Protein AF-A0A445AZM8-F1 (afdb_monomer_lite)

Foldseek 3Di:
DPQWDQPDVVCVVVVNCVSPIDGPDDDDLPDDDDDDPPDDDDPDPFPDKDFADDPVRQVVVLSVDSPRDDKAFPDPPDPGTIITD

Structure (mmCIF, N/CA/C/O backbone):
data_AF-A0A445AZM8-F1
#
_entry.id   AF-A0A445AZM8-F1
#
loop_
_atom_site.group_PDB
_atom_site.id
_atom_site.type_symbol
_atom_site.label_atom_id
_atom_site.label_alt_id
_atom_site.label_comp_id
_atom_site.label_asym_id
_atom_site.label_entity_id
_atom_site.label_seq_id
_atom_site.pdbx_PDB_ins_code
_atom_site.Cartn_x
_atom_site.Cartn_y
_atom_site.Cartn_z
_atom_site.occupancy
_atom_site.B_iso_or_equiv
_atom_site.auth_seq_id
_atom_site.auth_comp_id
_atom_site.auth_asym_id
_atom_site.auth_atom_id
_atom_site.pdbx_PDB_model_num
ATOM 1 N N . MET A 1 1 ? -7.405 -8.826 5.872 1.00 80.44 1 MET A N 1
ATOM 2 C CA . MET A 1 1 ? -6.157 -8.373 5.213 1.00 80.44 1 MET A CA 1
ATOM 3 C C . MET A 1 1 ? -4.990 -8.541 6.180 1.00 80.44 1 MET A C 1
ATOM 5 O O . MET A 1 1 ? -5.138 -8.182 7.343 1.00 80.44 1 MET A O 1
ATOM 9 N N . GLN A 1 2 ? -3.861 -9.114 5.749 1.00 87.19 2 GLN A N 1
ATOM 10 C CA . GLN A 1 2 ? -2.698 -9.291 6.629 1.00 87.19 2 GLN A CA 1
ATOM 11 C C . GLN A 1 2 ? -2.163 -7.925 7.093 1.00 87.19 2 GLN A C 1
ATOM 13 O O . GLN A 1 2 ? -2.030 -7.004 6.293 1.00 87.19 2 GLN A O 1
ATOM 18 N N . GLY A 1 3 ? -1.872 -7.793 8.391 1.00 90.00 3 GLY A N 1
ATOM 19 C CA . GLY A 1 3 ? -1.394 -6.539 8.990 1.00 90.00 3 GLY A CA 1
ATOM 20 C C . GLY A 1 3 ? -2.491 -5.550 9.404 1.00 90.00 3 GLY A C 1
ATOM 21 O O . GLY A 1 3 ? -2.167 -4.456 9.867 1.00 90.00 3 GLY A O 1
ATOM 22 N N . PHE A 1 4 ? -3.764 -5.931 9.280 1.00 93.56 4 PHE A N 1
ATOM 23 C CA . PHE A 1 4 ? -4.919 -5.130 9.682 1.00 93.56 4 PHE A CA 1
ATOM 24 C C . PHE A 1 4 ? -5.823 -5.905 10.647 1.00 93.56 4 PHE A C 1
ATOM 26 O O . PHE A 1 4 ? -5.841 -7.139 10.632 1.00 93.56 4 PHE A O 1
ATOM 33 N N . ARG A 1 5 ? -6.595 -5.171 11.449 1.00 94.81 5 ARG A N 1
ATOM 34 C CA . ARG A 1 5 ? -7.641 -5.690 12.341 1.00 94.81 5 ARG A CA 1
ATOM 35 C C . ARG A 1 5 ? -8.949 -4.923 12.142 1.00 94.81 5 ARG A C 1
ATOM 37 O O . ARG A 1 5 ? -8.886 -3.766 11.714 1.00 94.81 5 ARG A O 1
ATOM 44 N N . PRO A 1 6 ? -10.109 -5.517 12.475 1.00 96.62 6 PRO A N 1
ATOM 45 C CA . PRO A 1 6 ? -11.377 -4.803 12.446 1.00 96.62 6 PRO A CA 1
ATOM 46 C C . PRO A 1 6 ? -11.301 -3.536 13.292 1.00 96.62 6 PRO A C 1
ATOM 48 O O . PRO A 1 6 ? -10.733 -3.539 14.390 1.00 96.62 6 PRO A O 1
ATOM 51 N N . LYS A 1 7 ? -11.862 -2.443 12.774 1.00 97.25 7 LYS A N 1
ATOM 52 C CA . LYS A 1 7 ? -11.976 -1.198 13.540 1.00 97.25 7 LYS A CA 1
ATOM 53 C C . LYS A 1 7 ? -12.937 -1.374 14.722 1.00 97.25 7 LYS A C 1
ATOM 55 O O . LYS A 1 7 ? -12.666 -0.860 15.803 1.00 97.25 7 LYS A O 1
ATOM 60 N N . ASN A 1 8 ? -14.002 -2.148 14.513 1.00 97.44 8 ASN A N 1
ATOM 61 C CA . ASN A 1 8 ? -15.025 -2.475 15.496 1.00 97.44 8 ASN A CA 1
ATOM 62 C C . ASN A 1 8 ? -15.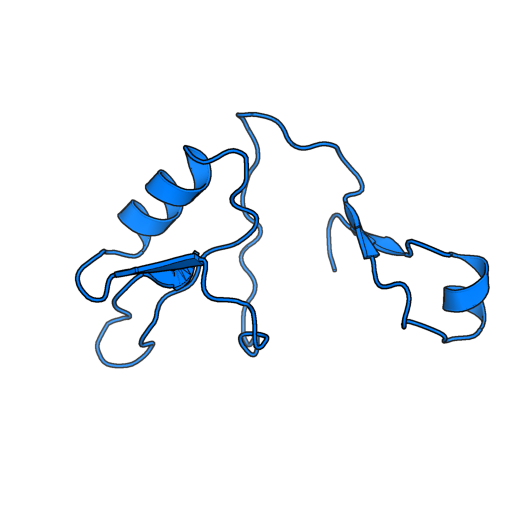189 -3.998 15.591 1.00 97.44 8 ASN A C 1
ATOM 64 O O . ASN A 1 8 ? -15.708 -4.637 14.678 1.00 97.44 8 ASN A O 1
ATOM 68 N N . GLN A 1 9 ? -14.707 -4.587 16.686 1.00 96.75 9 GLN A N 1
ATOM 69 C CA . GLN A 1 9 ? -14.718 -6.040 16.849 1.00 96.75 9 GLN A CA 1
ATOM 70 C C . GLN A 1 9 ? -16.125 -6.587 17.128 1.00 96.75 9 GLN A C 1
ATOM 72 O O . GLN A 1 9 ? -16.431 -7.696 16.704 1.00 96.75 9 GLN A O 1
ATOM 77 N N . GLU A 1 10 ? -16.979 -5.829 17.819 1.00 97.50 10 GLU A N 1
ATOM 78 C CA . GLU A 1 10 ? -18.344 -6.257 18.143 1.00 97.50 10 GLU A CA 1
ATOM 79 C C . GLU A 1 10 ? -19.206 -6.334 16.880 1.00 97.50 10 GLU A C 1
ATOM 81 O O . GLU A 1 10 ? -19.813 -7.373 16.624 1.00 97.50 10 GLU A O 1
ATOM 86 N N . ALA A 1 11 ? -19.170 -5.291 16.043 1.00 97.44 11 ALA A N 1
ATOM 87 C CA . ALA A 1 11 ? -19.832 -5.279 14.737 1.00 97.44 11 ALA A CA 1
ATOM 88 C C . ALA A 1 11 ? -19.305 -6.401 13.828 1.00 97.44 11 ALA A C 1
ATOM 90 O O . ALA A 1 11 ? -20.082 -7.181 13.275 1.00 97.44 11 ALA A O 1
ATOM 91 N N . TRP A 1 12 ? -17.981 -6.579 13.777 1.00 96.12 12 TRP A N 1
ATOM 92 C CA . TRP A 1 12 ? -17.357 -7.644 12.992 1.00 96.12 12 TRP A CA 1
ATOM 93 C C . TRP A 1 12 ? -17.821 -9.045 13.414 1.00 96.12 12 TRP A C 1
ATOM 95 O O . TRP A 1 12 ? -18.071 -9.906 12.570 1.00 96.12 12 TRP A O 1
ATOM 105 N N . ASN A 1 13 ? -17.985 -9.282 14.720 1.00 97.00 13 ASN A N 1
ATOM 106 C CA . ASN A 1 13 ? -18.502 -10.550 15.246 1.00 97.00 13 ASN A CA 1
ATOM 107 C C . ASN A 1 13 ? -19.960 -10.806 14.823 1.00 97.00 13 ASN A C 1
ATOM 109 O O . ASN A 1 13 ? -20.370 -11.961 14.701 1.00 97.00 13 ASN A O 1
ATOM 113 N N . LEU A 1 14 ? -20.722 -9.741 14.558 1.00 97.69 14 LEU A N 1
ATOM 114 C CA . LEU A 1 14 ? -22.077 -9.783 14.006 1.00 97.69 14 LEU A CA 1
ATOM 115 C C . LEU A 1 14 ? -22.107 -9.801 12.467 1.00 97.69 14 LEU A C 1
ATOM 117 O O . LEU A 1 14 ? -23.188 -9.760 11.886 1.00 97.69 14 LEU A O 1
ATOM 121 N N . ARG A 1 15 ? -20.943 -9.927 11.810 1.00 95.31 15 ARG A N 1
ATOM 122 C CA . ARG A 1 15 ? -20.759 -9.867 10.346 1.00 95.31 15 ARG A CA 1
ATOM 123 C C . ARG A 1 15 ? -21.067 -8.502 9.727 1.00 95.31 15 ARG A C 1
ATOM 125 O O . ARG A 1 15 ? -21.316 -8.427 8.527 1.00 95.31 15 ARG A O 1
ATOM 132 N N . ASP A 1 16 ? -21.024 -7.442 10.525 1.00 97.38 16 ASP A N 1
ATOM 133 C CA . ASP A 1 16 ? -21.029 -6.075 10.022 1.00 97.38 16 ASP A CA 1
ATOM 134 C C . ASP A 1 16 ? -19.586 -5.596 9.796 1.00 97.38 16 ASP A C 1
ATOM 136 O O . ASP A 1 16 ? -18.775 -5.490 10.719 1.00 97.38 16 ASP A O 1
ATOM 140 N N . GLU A 1 17 ? -19.257 -5.352 8.530 1.00 94.62 17 GLU A N 1
ATOM 141 C CA . GLU A 1 17 ? -17.927 -4.978 8.048 1.00 94.62 17 GLU A CA 1
ATOM 142 C C . GLU A 1 17 ? -17.841 -3.515 7.582 1.00 94.62 17 GLU A C 1
ATOM 144 O O . GLU A 1 17 ? -16.794 -3.092 7.083 1.00 94.62 17 GLU A O 1
ATOM 149 N N . SER A 1 18 ? -18.904 -2.718 7.772 1.00 96.00 18 SER A N 1
ATOM 150 C CA . SER A 1 18 ? -18.997 -1.343 7.256 1.00 96.00 18 SER A CA 1
ATOM 151 C C . SER A 1 18 ? -17.935 -0.399 7.822 1.00 96.00 18 SER A C 1
ATOM 153 O O . SER A 1 18 ? -17.490 0.524 7.142 1.00 96.00 18 SER A O 1
ATOM 155 N N . ASP A 1 19 ? -17.502 -0.637 9.062 1.00 95.50 19 ASP A N 1
ATOM 156 C CA . ASP A 1 19 ? -16.457 0.143 9.737 1.00 95.50 19 ASP A CA 1
ATOM 157 C C . ASP A 1 19 ? -15.049 -0.110 9.170 1.00 95.50 19 ASP A C 1
ATOM 159 O O . ASP A 1 19 ? -14.099 0.623 9.481 1.00 95.50 19 ASP A O 1
ATOM 163 N N . GLY A 1 20 ? -14.896 -1.153 8.352 1.00 94.56 20 GLY A N 1
ATOM 164 C CA . GLY A 1 20 ? -13.637 -1.542 7.745 1.00 94.56 20 GLY A CA 1
ATOM 165 C C . GLY A 1 20 ? -12.574 -1.969 8.761 1.00 94.56 20 GLY A C 1
ATOM 166 O O . GLY A 1 20 ? -12.844 -2.505 9.841 1.00 94.56 20 GLY A O 1
ATOM 167 N N . CYS A 1 21 ? -11.313 -1.766 8.387 1.00 94.94 21 CYS A N 1
ATOM 168 C CA . CYS A 1 21 ? -10.155 -2.231 9.144 1.00 94.94 21 CYS A CA 1
ATOM 169 C C . CYS A 1 21 ? -9.139 -1.111 9.387 1.00 94.94 21 CYS A C 1
ATOM 171 O O . CYS A 1 21 ? -9.016 -0.171 8.606 1.00 94.94 21 CYS A O 1
ATOM 173 N N . VAL A 1 22 ? -8.343 -1.263 10.444 1.00 94.31 22 VAL A N 1
ATOM 174 C CA . VAL A 1 22 ? -7.219 -0.381 10.789 1.00 94.31 22 VAL A CA 1
ATOM 175 C C . VAL A 1 22 ? -5.911 -1.167 10.815 1.00 94.31 22 VAL A C 1
ATOM 177 O O . VAL A 1 22 ? -5.913 -2.375 11.059 1.00 94.31 22 VAL A O 1
ATOM 180 N N . ARG A 1 23 ? -4.776 -0.502 10.559 1.00 92.06 23 ARG A N 1
ATOM 181 C CA . ARG A 1 23 ? -3.455 -1.149 10.634 1.00 92.06 23 ARG A CA 1
ATOM 182 C C . ARG A 1 23 ? -3.175 -1.625 12.059 1.00 92.06 23 ARG A C 1
ATOM 184 O O . ARG A 1 23 ? -3.482 -0.933 13.028 1.00 92.06 23 ARG A O 1
ATOM 191 N N . ASN A 1 24 ? -2.523 -2.776 12.176 1.00 91.12 24 ASN A N 1
ATOM 192 C CA . ASN A 1 24 ? -2.070 -3.301 13.466 1.00 91.12 24 ASN A CA 1
ATOM 193 C C . ASN A 1 24 ? -0.904 -2.488 14.038 1.00 91.12 24 ASN A C 1
ATOM 195 O O . ASN A 1 24 ? -0.779 -2.358 15.252 1.00 91.12 24 ASN A O 1
ATOM 199 N N . THR A 1 25 ? -0.058 -1.941 13.165 1.00 87.50 25 THR A N 1
ATOM 200 C CA . THR A 1 25 ? 1.114 -1.141 13.524 1.00 87.50 25 THR A CA 1
ATOM 201 C C . THR A 1 25 ? 1.023 0.256 12.917 1.00 87.50 25 THR A C 1
ATOM 203 O O . THR A 1 25 ? 0.464 0.447 11.832 1.00 87.50 25 THR A O 1
ATOM 206 N N . GLY A 1 26 ? 1.581 1.251 13.611 1.00 85.00 26 GLY A N 1
ATOM 207 C CA . GLY A 1 26 ? 1.752 2.599 13.065 1.00 85.00 26 GLY A CA 1
ATOM 208 C C . GLY A 1 26 ? 2.664 2.606 11.833 1.00 85.00 26 GLY A C 1
ATOM 209 O O . GLY A 1 26 ? 3.404 1.652 11.583 1.00 85.00 26 GLY A O 1
ATOM 210 N N . LEU A 1 27 ? 2.592 3.667 11.029 1.00 80.75 27 LEU A N 1
ATOM 211 C CA . LEU A 1 27 ? 3.494 3.840 9.891 1.00 80.75 27 LEU A CA 1
ATOM 212 C C . LEU A 1 27 ? 4.874 4.321 10.380 1.00 80.75 27 LEU A C 1
ATOM 214 O O . LEU A 1 27 ? 4.955 5.240 11.189 1.00 80.75 27 LEU A O 1
ATOM 218 N N . SER A 1 28 ? 5.952 3.728 9.861 1.00 75.06 28 SER A N 1
ATOM 219 C CA . SER A 1 28 ? 7.333 4.200 10.020 1.00 75.06 28 SER A CA 1
ATOM 220 C C . SER A 1 28 ? 8.044 4.352 8.666 1.00 75.06 28 SER A C 1
ATOM 222 O O . SER A 1 28 ? 7.631 3.796 7.649 1.00 75.06 28 SER A O 1
ATOM 224 N N . SER A 1 29 ? 9.174 5.059 8.634 1.00 66.75 29 SER A N 1
ATOM 225 C CA . SER A 1 29 ? 9.997 5.233 7.420 1.00 66.75 29 SER A CA 1
ATOM 226 C C . SER A 1 29 ? 10.582 3.924 6.856 1.00 66.75 29 SER A C 1
ATOM 228 O O . SER A 1 29 ? 11.036 3.878 5.713 1.00 66.75 29 SER A O 1
ATOM 230 N N . THR A 1 30 ? 10.558 2.842 7.637 1.00 70.00 30 THR A N 1
ATOM 231 C CA . THR A 1 30 ? 11.021 1.498 7.257 1.00 70.00 30 THR A CA 1
ATOM 232 C C . THR A 1 30 ? 9.890 0.556 6.847 1.00 70.00 30 THR A C 1
ATOM 234 O O . THR A 1 30 ? 10.136 -0.635 6.638 1.00 70.00 30 THR A O 1
ATOM 237 N N . ASN A 1 31 ? 8.663 1.068 6.703 1.00 73.00 31 ASN A N 1
ATOM 238 C CA . ASN A 1 31 ? 7.527 0.286 6.231 1.00 73.00 31 ASN A CA 1
ATOM 239 C C . ASN A 1 31 ? 7.844 -0.453 4.925 1.00 73.00 31 ASN A C 1
ATOM 241 O O . ASN A 1 31 ? 8.486 0.070 4.009 1.00 73.00 31 ASN A O 1
ATOM 245 N N . LYS A 1 32 ? 7.328 -1.678 4.844 1.00 81.81 32 LYS A N 1
ATOM 246 C CA . LYS A 1 32 ? 7.309 -2.487 3.628 1.00 81.81 32 LYS A CA 1
ATOM 247 C 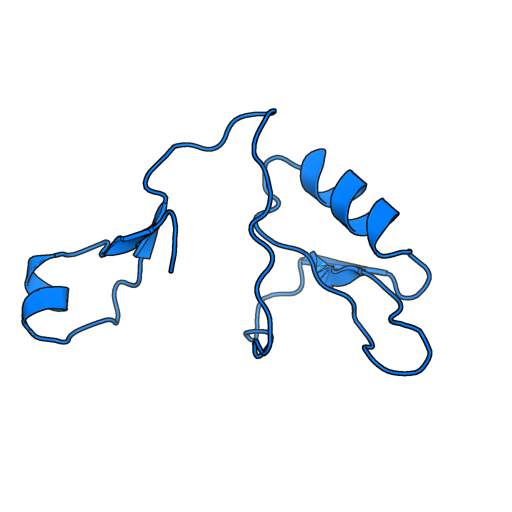C . LYS A 1 32 ? 5.889 -2.519 3.081 1.00 81.81 32 LYS A C 1
ATOM 249 O O . LYS A 1 32 ? 4.927 -2.489 3.850 1.00 81.81 32 LYS A O 1
ATOM 254 N N . PHE A 1 33 ? 5.780 -2.604 1.764 1.00 88.50 33 PHE A N 1
ATOM 255 C CA . PHE A 1 33 ? 4.508 -2.846 1.099 1.00 88.50 33 PHE A CA 1
ATOM 256 C C . PHE A 1 33 ? 4.228 -4.346 1.066 1.00 88.50 33 PHE A C 1
ATOM 258 O O . PHE A 1 33 ? 5.137 -5.149 0.851 1.00 88.50 33 PHE A O 1
ATOM 265 N N . LEU A 1 34 ? 2.970 -4.712 1.302 1.00 89.88 34 LEU A N 1
ATOM 266 C CA . LEU A 1 34 ? 2.478 -6.065 1.079 1.00 89.88 34 LEU A CA 1
ATOM 267 C C . LEU A 1 34 ? 2.010 -6.153 -0.373 1.00 89.88 34 LEU A C 1
ATOM 269 O O . LEU A 1 34 ? 1.143 -5.379 -0.774 1.00 89.88 34 LEU A O 1
ATOM 273 N N . HIS A 1 35 ? 2.578 -7.074 -1.151 1.00 89.56 35 HIS A N 1
ATOM 274 C CA . HIS A 1 35 ? 2.092 -7.326 -2.503 1.00 89.56 35 HIS A CA 1
ATOM 275 C C . HIS A 1 35 ? 0.738 -8.034 -2.427 1.00 89.56 35 HIS A C 1
ATOM 277 O O . HIS A 1 35 ? 0.617 -9.072 -1.777 1.00 89.56 35 HIS A O 1
ATOM 283 N N . LEU A 1 36 ? -0.275 -7.445 -3.058 1.00 88.56 36 LEU A N 1
ATOM 284 C CA . LEU A 1 36 ? -1.602 -8.028 -3.186 1.00 88.56 36 LEU A CA 1
ATOM 285 C C . LEU A 1 36 ? -1.840 -8.382 -4.650 1.00 88.56 36 LEU A C 1
ATOM 287 O O . LEU A 1 36 ? -1.664 -7.543 -5.530 1.00 88.56 36 LEU A O 1
ATOM 291 N N . GLU A 1 37 ? -2.261 -9.615 -4.894 1.00 87.75 37 GLU A N 1
ATOM 292 C CA . GLU A 1 37 ? -2.557 -10.123 -6.232 1.00 87.75 37 GLU A CA 1
ATOM 293 C C . GLU A 1 37 ? -4.072 -10.219 -6.449 1.00 87.75 37 GLU A C 1
ATOM 295 O O . GLU A 1 37 ? -4.834 -10.359 -5.492 1.00 87.75 37 GLU A O 1
ATOM 300 N N . TYR A 1 38 ? -4.501 -10.162 -7.715 1.00 85.69 38 TYR A N 1
ATOM 301 C CA . TYR A 1 38 ? -5.905 -10.317 -8.131 1.00 85.69 38 TYR A CA 1
ATOM 302 C C . TYR A 1 38 ? -6.882 -9.344 -7.447 1.00 85.69 38 TYR A C 1
ATOM 304 O O . TYR A 1 38 ? -8.032 -9.686 -7.170 1.00 85.69 38 TYR A O 1
ATOM 312 N N . MET A 1 39 ? -6.427 -8.118 -7.184 1.00 84.50 39 MET A N 1
ATOM 313 C CA . MET A 1 39 ? -7.247 -7.069 -6.584 1.00 84.50 39 MET A CA 1
ATOM 314 C C . MET A 1 39 ? -7.976 -6.252 -7.648 1.00 84.50 39 MET A C 1
ATOM 316 O O . MET A 1 39 ? -7.444 -5.983 -8.723 1.00 84.50 39 MET A O 1
ATOM 320 N N . LYS A 1 40 ? -9.198 -5.822 -7.322 1.00 80.44 40 LYS A N 1
ATOM 321 C CA . LYS A 1 40 ? -9.865 -4.742 -8.048 1.00 80.44 40 LYS A CA 1
ATOM 322 C C . LYS A 1 40 ? -9.412 -3.424 -7.433 1.00 80.44 40 LYS A C 1
ATOM 324 O O . LYS A 1 40 ? -9.582 -3.235 -6.227 1.00 80.44 40 LYS A O 1
ATOM 329 N N . LEU A 1 41 ? -8.900 -2.517 -8.259 1.00 72.62 41 LEU A N 1
ATOM 330 C CA . LEU A 1 41 ? -8.645 -1.146 -7.839 1.00 72.62 41 LEU A CA 1
ATOM 331 C C . LEU A 1 41 ? -9.968 -0.541 -7.354 1.00 72.62 41 LEU A C 1
ATOM 333 O O . LEU A 1 41 ? -10.949 -0.474 -8.103 1.00 72.62 41 LEU A O 1
ATOM 337 N N . GLN A 1 42 ? -10.023 -0.187 -6.070 1.00 66.94 42 GLN A N 1
ATOM 338 C CA . GLN A 1 42 ? -11.181 0.518 -5.536 1.00 66.94 42 GLN A CA 1
ATOM 339 C C . GLN A 1 42 ? -11.252 1.897 -6.193 1.00 66.94 42 GLN A C 1
ATOM 341 O O . GLN A 1 42 ? -10.217 2.490 -6.490 1.00 66.94 42 GLN A O 1
ATOM 346 N N . GLU A 1 43 ? -12.464 2.397 -6.437 1.00 61.22 43 GLU A N 1
ATOM 347 C CA . GLU A 1 43 ? -12.666 3.762 -6.924 1.00 61.22 43 GLU A CA 1
ATOM 348 C C . GLU A 1 43 ? -12.236 4.740 -5.830 1.00 61.22 43 GLU A C 1
ATOM 350 O O . GLU A 1 43 ? -13.014 5.147 -4.971 1.00 61.22 43 GLU A O 1
ATOM 355 N N . THR A 1 44 ? -10.950 5.062 -5.814 1.00 60.75 44 THR A N 1
ATOM 356 C CA . THR A 1 44 ? -10.379 6.078 -4.949 1.00 60.75 44 THR A CA 1
ATOM 357 C C . THR A 1 44 ? -10.317 7.394 -5.705 1.00 60.75 44 THR A C 1
ATOM 359 O O . THR A 1 44 ? -10.232 7.450 -6.934 1.00 60.75 44 THR A O 1
ATOM 362 N N . SER A 1 45 ? -10.342 8.492 -4.958 1.00 62.94 45 SER A N 1
ATOM 363 C CA . SER A 1 45 ? -9.863 9.773 -5.455 1.00 62.94 45 SER A CA 1
ATOM 364 C C . SER A 1 45 ? -8.388 9.611 -5.822 1.00 62.94 45 SER A C 1
ATOM 366 O O . SER A 1 45 ? -7.533 9.660 -4.940 1.00 62.94 45 SER A O 1
ATOM 368 N N . ILE A 1 46 ? -8.108 9.350 -7.100 1.00 64.38 46 ILE A N 1
ATOM 369 C CA . ILE A 1 46 ? -6.752 9.224 -7.638 1.00 64.38 46 ILE A CA 1
ATOM 370 C C . ILE A 1 46 ? -6.003 10.516 -7.305 1.00 64.38 46 ILE A C 1
ATOM 372 O O . ILE A 1 46 ? -6.342 11.579 -7.828 1.00 64.38 46 ILE A O 1
ATOM 376 N N . VAL A 1 47 ? -5.010 10.436 -6.417 1.00 70.81 47 VAL A N 1
ATOM 377 C CA . VAL A 1 47 ? -4.245 11.611 -5.973 1.00 70.81 47 VAL A CA 1
ATOM 378 C C . VAL A 1 47 ? -3.095 11.877 -6.941 1.00 70.81 47 VAL A C 1
ATOM 380 O O . VAL A 1 47 ? -2.721 13.030 -7.162 1.00 70.81 47 VAL A O 1
ATOM 383 N N . PHE A 1 48 ? -2.557 10.824 -7.563 1.00 85.69 48 PHE A N 1
ATOM 384 C CA . PHE A 1 48 ? -1.494 10.941 -8.551 1.00 85.69 48 PHE A CA 1
ATOM 385 C C . PHE A 1 48 ? -1.562 9.841 -9.618 1.00 85.69 48 PHE A C 1
ATOM 387 O O . PHE A 1 48 ? -1.796 8.672 -9.317 1.00 85.69 48 PHE A O 1
ATOM 394 N N . MET A 1 49 ? -1.302 10.216 -10.874 1.00 88.25 49 MET A N 1
ATOM 395 C CA . MET A 1 49 ? -1.218 9.287 -12.000 1.00 88.25 49 MET A CA 1
ATOM 396 C C . MET A 1 49 ? -0.084 9.681 -12.951 1.00 88.25 49 MET A C 1
ATOM 398 O O . MET A 1 49 ? -0.013 10.825 -13.401 1.00 88.25 49 MET A O 1
ATOM 402 N N . ASN A 1 50 ? 0.766 8.723 -13.325 1.00 90.56 50 ASN A N 1
ATOM 403 C CA . ASN A 1 50 ? 1.789 8.910 -14.353 1.00 90.56 50 ASN A CA 1
ATOM 404 C C . ASN A 1 50 ? 1.927 7.656 -15.224 1.00 90.56 50 ASN A C 1
ATOM 406 O O . ASN A 1 50 ? 2.335 6.612 -14.734 1.00 90.56 50 ASN A O 1
ATOM 410 N N . LYS A 1 51 ? 1.624 7.759 -16.523 1.00 88.69 51 LYS A N 1
ATOM 411 C CA . LYS A 1 51 ? 1.626 6.623 -17.468 1.00 88.69 51 LYS A CA 1
ATOM 412 C C . LYS A 1 51 ? 3.011 6.142 -17.896 1.00 88.69 51 LYS A C 1
ATOM 414 O O . LYS A 1 51 ? 3.136 4.993 -18.298 1.00 88.69 51 LYS A O 1
ATOM 419 N N . SER A 1 52 ? 4.027 6.994 -17.812 1.00 89.56 52 SER A N 1
ATOM 420 C CA . SER A 1 52 ? 5.379 6.670 -18.287 1.00 89.56 52 SER A CA 1
ATOM 421 C C . SER A 1 52 ? 6.280 6.104 -17.190 1.00 89.56 52 SER A C 1
ATOM 423 O O . SER A 1 52 ? 7.371 5.630 -17.488 1.00 89.56 52 SER A O 1
ATOM 425 N N . MET A 1 53 ? 5.852 6.186 -15.929 1.00 91.69 53 MET A N 1
ATOM 426 C CA . MET A 1 53 ? 6.638 5.758 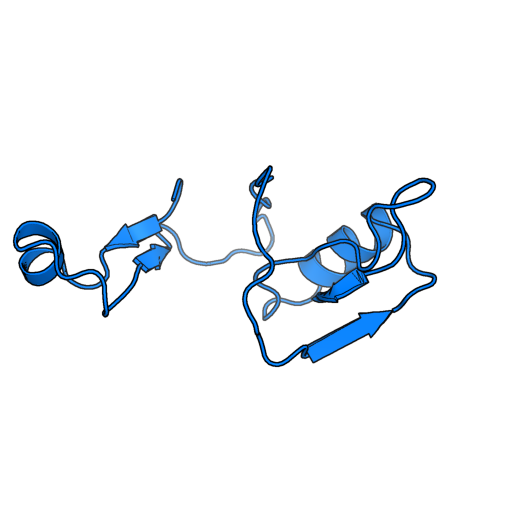-14.775 1.00 91.69 53 MET A CA 1
ATOM 427 C C . MET A 1 53 ? 6.692 4.231 -14.673 1.00 91.69 53 MET A C 1
ATOM 429 O O . MET A 1 53 ? 5.693 3.549 -14.912 1.00 91.69 53 MET A O 1
ATOM 433 N N . THR A 1 54 ? 7.854 3.703 -14.297 1.00 91.12 54 THR A N 1
ATOM 434 C CA . THR A 1 54 ? 8.032 2.273 -14.022 1.00 91.12 54 THR A CA 1
ATOM 435 C C . THR A 1 54 ? 7.466 1.894 -12.651 1.00 91.12 54 THR A C 1
ATOM 437 O O . THR A 1 54 ? 7.309 2.733 -11.759 1.00 91.12 54 THR A O 1
ATOM 440 N N . PHE A 1 55 ? 7.194 0.605 -12.449 1.00 89.38 55 PHE A N 1
ATOM 441 C CA . PHE A 1 55 ? 6.689 0.098 -11.172 1.00 89.38 55 PHE A CA 1
ATOM 442 C C . PHE A 1 55 ? 7.658 0.354 -9.999 1.00 89.38 55 PHE A C 1
ATOM 444 O O . PHE A 1 55 ? 7.228 0.734 -8.909 1.00 89.38 55 PHE A O 1
ATOM 451 N N . ASP A 1 56 ? 8.969 0.226 -10.230 1.00 91.19 56 ASP A N 1
ATOM 452 C CA . ASP A 1 56 ? 9.998 0.451 -9.204 1.00 91.19 56 ASP A CA 1
ATOM 453 C C . ASP A 1 56 ? 10.132 1.933 -8.819 1.00 91.19 56 ASP A C 1
ATOM 455 O O . ASP A 1 56 ? 10.295 2.277 -7.639 1.00 91.19 56 ASP A O 1
ATOM 459 N N . GLU A 1 57 ? 10.020 2.836 -9.797 1.00 93.50 57 GLU A N 1
ATOM 460 C CA . GLU A 1 57 ? 9.952 4.278 -9.546 1.00 93.50 57 GLU A CA 1
ATOM 461 C C . GLU A 1 57 ? 8.692 4.637 -8.756 1.00 93.50 57 GLU A C 1
ATOM 463 O O . GLU A 1 57 ? 8.771 5.418 -7.807 1.00 93.50 57 GLU A O 1
ATOM 468 N N . CYS A 1 58 ? 7.557 4.016 -9.085 1.00 92.50 58 CYS A N 1
ATOM 469 C CA . CYS A 1 58 ? 6.291 4.210 -8.384 1.00 92.50 58 CYS A CA 1
ATOM 470 C C . CYS A 1 58 ? 6.390 3.793 -6.908 1.00 92.50 58 CYS A C 1
ATOM 472 O O . CYS A 1 58 ? 6.053 4.569 -6.008 1.00 92.50 58 CYS A O 1
ATOM 474 N N . GLY A 1 59 ? 6.954 2.612 -6.636 1.00 92.00 59 GLY A N 1
ATOM 475 C CA . GLY A 1 59 ? 7.199 2.142 -5.272 1.00 92.00 59 GLY A CA 1
ATOM 476 C C . GLY A 1 59 ? 8.166 3.046 -4.501 1.00 92.00 59 GLY A C 1
ATOM 477 O O . GLY A 1 59 ? 7.948 3.345 -3.323 1.00 92.00 59 GLY A O 1
ATOM 478 N N . SER A 1 60 ? 9.210 3.544 -5.169 1.00 92.25 60 SER A N 1
ATOM 479 C CA . SER A 1 60 ? 10.173 4.485 -4.584 1.00 92.25 60 SER A CA 1
ATOM 480 C C . SER A 1 60 ? 9.543 5.840 -4.259 1.00 92.25 60 SER A C 1
ATOM 482 O O . SER A 1 60 ? 9.824 6.410 -3.201 1.00 92.25 60 SER A O 1
ATOM 484 N N . LEU A 1 61 ? 8.679 6.349 -5.139 1.00 91.88 61 LEU A N 1
ATOM 485 C CA . LEU A 1 61 ? 7.932 7.588 -4.948 1.00 91.88 61 LEU A CA 1
ATOM 486 C C . LEU A 1 61 ? 6.956 7.460 -3.775 1.00 91.88 61 LEU A C 1
ATOM 488 O O . LEU A 1 61 ? 6.982 8.290 -2.865 1.00 91.88 61 LEU A O 1
ATOM 492 N N . CYS A 1 62 ? 6.162 6.387 -3.751 1.00 90.75 62 CYS A N 1
ATOM 493 C CA . CYS A 1 62 ? 5.229 6.105 -2.666 1.00 90.75 62 CYS A CA 1
ATOM 494 C C . CYS A 1 62 ? 5.955 5.994 -1.320 1.00 90.75 62 CYS A C 1
ATOM 496 O O . CYS A 1 62 ? 5.559 6.624 -0.346 1.00 90.75 62 CYS A O 1
ATOM 498 N N . LYS A 1 63 ? 7.094 5.293 -1.265 1.00 89.69 63 LYS A N 1
ATOM 499 C CA . LYS A 1 63 ? 7.888 5.161 -0.034 1.00 89.69 63 LYS A CA 1
ATOM 500 C C . LYS A 1 63 ? 8.397 6.500 0.520 1.00 89.69 63 LYS A C 1
ATOM 502 O O . LYS A 1 63 ? 8.575 6.624 1.729 1.00 89.69 63 LYS A O 1
ATOM 507 N N . ARG A 1 64 ? 8.658 7.489 -0.343 1.00 89.25 64 ARG A N 1
ATOM 508 C CA . ARG A 1 64 ? 9.097 8.840 0.060 1.00 89.25 64 ARG A CA 1
ATOM 509 C C . ARG A 1 64 ? 7.940 9.722 0.533 1.00 89.25 64 ARG A C 1
ATOM 511 O O . ARG A 1 64 ? 8.181 10.700 1.234 1.00 89.25 64 ARG A O 1
ATOM 518 N N . ASN A 1 65 ? 6.706 9.388 0.170 1.00 86.94 65 ASN A N 1
ATOM 519 C CA . ASN A 1 65 ? 5.514 10.108 0.588 1.00 86.94 65 ASN A CA 1
ATOM 520 C C . ASN A 1 65 ? 4.872 9.405 1.794 1.00 86.94 65 ASN A C 1
ATOM 522 O O . ASN A 1 65 ? 4.194 8.396 1.640 1.00 86.94 65 ASN A O 1
ATOM 526 N N . CYS A 1 66 ? 5.028 9.961 2.999 1.00 86.06 66 CYS A N 1
ATOM 527 C CA . CYS A 1 66 ? 4.451 9.387 4.225 1.00 86.06 66 CYS A CA 1
ATOM 528 C C . CYS A 1 66 ? 2.913 9.303 4.225 1.00 86.06 66 CYS A C 1
ATOM 530 O O . CYS A 1 66 ? 2.355 8.590 5.057 1.00 86.06 66 CYS A O 1
ATOM 532 N N . SER A 1 67 ? 2.239 10.017 3.319 1.00 85.38 67 SER A N 1
ATOM 533 C CA . SER A 1 67 ? 0.786 9.925 3.127 1.00 85.38 67 SER A CA 1
ATOM 534 C C . SER A 1 67 ? 0.391 8.837 2.125 1.00 85.38 67 SER A C 1
ATOM 536 O O . SER A 1 67 ? -0.789 8.511 2.017 1.00 85.38 67 SER A O 1
ATOM 538 N N . CYS A 1 68 ? 1.351 8.268 1.388 1.00 87.69 68 CYS A N 1
ATOM 539 C CA . CYS A 1 68 ? 1.092 7.164 0.477 1.00 87.69 68 CYS A CA 1
ATOM 540 C C . CYS A 1 68 ? 0.764 5.890 1.260 1.00 87.69 68 CYS A C 1
ATOM 542 O O . CYS A 1 68 ? 1.487 5.502 2.181 1.00 87.69 68 CYS A O 1
ATOM 544 N N . THR A 1 69 ? -0.313 5.214 0.866 1.00 87.56 69 THR A N 1
ATOM 545 C CA . THR A 1 69 ? -0.763 3.972 1.514 1.00 87.56 69 THR A CA 1
ATOM 546 C C . THR A 1 69 ? -0.737 2.762 0.582 1.00 87.56 69 THR A C 1
ATOM 548 O O . THR A 1 69 ? -0.625 1.637 1.073 1.00 87.56 69 THR A O 1
ATOM 551 N N . ALA A 1 70 ? -0.765 2.975 -0.736 1.00 90.19 70 ALA A N 1
ATOM 552 C CA . ALA A 1 70 ? -0.692 1.945 -1.766 1.00 90.19 70 ALA A CA 1
ATOM 553 C C . ALA A 1 70 ? -0.176 2.537 -3.088 1.00 90.19 70 ALA A C 1
ATOM 555 O O . ALA A 1 70 ? -0.160 3.752 -3.258 1.00 90.19 70 ALA A O 1
ATOM 556 N N . TYR A 1 71 ? 0.251 1.674 -4.008 1.00 90.50 71 TYR A N 1
ATOM 557 C CA . TYR A 1 71 ? 0.558 2.049 -5.385 1.00 90.50 71 TYR A CA 1
ATOM 558 C C . TYR A 1 71 ? 0.279 0.875 -6.333 1.00 90.50 71 TYR A C 1
ATOM 560 O O . TYR A 1 71 ? 0.343 -0.285 -5.918 1.00 90.50 71 TYR A O 1
ATOM 568 N N . GLU A 1 72 ? -0.013 1.168 -7.599 1.00 89.81 72 GLU A N 1
ATOM 569 C CA . GLU A 1 72 ? -0.334 0.172 -8.632 1.00 89.81 72 GLU A CA 1
ATOM 570 C C . GLU A 1 72 ? 0.142 0.629 -10.022 1.00 89.81 72 GLU A C 1
ATOM 572 O O . GLU A 1 72 ? 0.406 1.812 -10.246 1.00 89.81 72 GLU A O 1
ATOM 577 N N . ASN A 1 73 ? 0.226 -0.306 -10.972 1.00 88.12 73 ASN A N 1
ATOM 578 C CA . ASN A 1 73 ? 0.315 0.031 -12.392 1.00 88.12 73 ASN A CA 1
ATOM 579 C C . ASN A 1 73 ? -1.038 0.532 -12.918 1.00 88.12 73 ASN A C 1
ATOM 581 O O . ASN A 1 73 ? -2.085 0.050 -12.498 1.00 88.12 73 ASN A O 1
ATOM 585 N N . ILE A 1 74 ? -1.019 1.448 -13.887 1.00 85.50 74 ILE A N 1
ATOM 586 C CA . ILE A 1 74 ? -2.244 1.927 -14.553 1.00 85.50 74 ILE A CA 1
ATOM 587 C C . ILE A 1 74 ? -2.742 0.889 -15.556 1.00 85.50 74 ILE A C 1
ATOM 589 O O . ILE A 1 74 ? -3.936 0.611 -15.644 1.00 85.50 74 ILE A O 1
ATOM 593 N N . ASP A 1 75 ? -1.818 0.356 -16.353 1.00 80.44 75 ASP A N 1
ATOM 594 C CA . ASP A 1 75 ? -2.114 -0.644 -17.365 1.00 80.44 75 ASP A CA 1
ATOM 595 C C . ASP A 1 75 ? -1.310 -1.904 -17.071 1.00 80.44 75 ASP A C 1
ATOM 597 O O . ASP A 1 75 ? -0.089 -1.867 -16.925 1.00 80.44 75 ASP A O 1
ATOM 601 N N . ILE A 1 76 ? -2.006 -3.033 -16.988 1.00 79.88 76 ILE A N 1
ATOM 602 C CA . ILE A 1 76 ? -1.407 -4.354 -16.791 1.00 7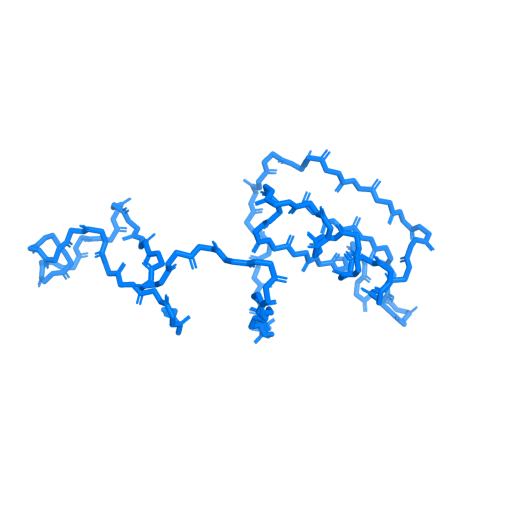9.88 76 ILE A CA 1
ATOM 603 C C . ILE A 1 76 ? -1.069 -5.051 -18.117 1.00 79.88 76 ILE A C 1
ATOM 605 O O . ILE A 1 76 ? -0.423 -6.101 -18.110 1.00 79.88 76 ILE A O 1
ATOM 609 N N . ARG A 1 77 ? -1.495 -4.489 -19.255 1.00 80.38 77 ARG A N 1
ATOM 610 C CA . ARG A 1 77 ? -1.196 -4.979 -20.607 1.00 80.38 77 ARG A CA 1
ATOM 611 C C . ARG A 1 77 ? 0.246 -4.618 -20.987 1.00 80.38 77 ARG A C 1
ATOM 613 O O . ARG A 1 77 ? 0.819 -3.671 -20.458 1.00 80.38 77 ARG A O 1
ATOM 620 N N . ASN A 1 78 ? 0.833 -5.387 -21.908 1.00 69.06 78 ASN A N 1
ATOM 621 C CA . ASN A 1 78 ? 2.126 -5.103 -22.553 1.00 69.06 78 ASN A CA 1
ATOM 622 C C . ASN A 1 78 ? 3.254 -4.658 -21.599 1.00 69.06 78 ASN A C 1
ATOM 624 O O . ASN A 1 78 ? 3.851 -3.602 -21.780 1.00 69.06 78 ASN A O 1
ATOM 628 N N . GLY A 1 79 ? 3.565 -5.481 -20.594 1.00 69.69 79 GLY A N 1
ATOM 629 C CA . GLY A 1 79 ? 4.740 -5.273 -19.739 1.00 69.69 79 GLY A CA 1
ATOM 630 C C . GLY A 1 79 ? 4.495 -4.494 -18.448 1.00 69.69 79 GLY A C 1
ATOM 631 O O . GLY A 1 79 ? 5.458 -4.290 -17.722 1.00 69.69 79 GLY A O 1
ATOM 632 N N . ARG A 1 80 ? 3.232 -4.161 -18.133 1.00 74.38 80 ARG A N 1
ATOM 633 C CA . ARG A 1 80 ? 2.797 -3.396 -16.949 1.00 74.38 80 ARG A CA 1
ATOM 634 C C . ARG A 1 80 ? 3.428 -2.001 -16.905 1.00 74.38 80 ARG A C 1
ATOM 636 O O . ARG A 1 80 ? 4.621 -1.853 -16.669 1.00 74.38 80 ARG A O 1
ATOM 643 N N . SER A 1 81 ? 2.626 -0.969 -17.138 1.00 83.25 81 SER A N 1
ATOM 644 C CA . SER A 1 81 ? 3.134 0.401 -17.223 1.00 83.25 81 SER A CA 1
ATOM 645 C C . SER A 1 81 ? 2.297 1.403 -16.443 1.00 83.25 81 SER A C 1
ATOM 647 O O . SER A 1 81 ? 1.090 1.243 -16.221 1.00 83.25 81 SER A O 1
ATOM 649 N N . GLY A 1 82 ? 2.982 2.466 -16.039 1.00 88.75 82 GLY A N 1
ATOM 650 C CA . GLY A 1 82 ? 2.413 3.574 -15.310 1.00 88.75 82 GLY A CA 1
ATOM 651 C C . GLY A 1 82 ? 2.366 3.366 -13.801 1.00 88.75 82 GLY A C 1
ATOM 652 O O . GLY A 1 82 ? 2.694 2.313 -13.270 1.00 88.75 82 GLY A O 1
ATOM 653 N N . CYS A 1 83 ? 1.945 4.418 -13.115 1.00 91.00 83 CYS A N 1
ATOM 654 C CA . CYS A 1 83 ? 1.909 4.534 -11.670 1.00 91.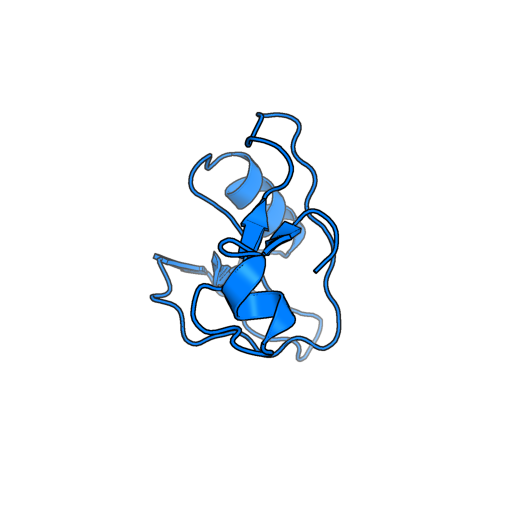00 83 CYS A CA 1
ATOM 655 C C . CYS A 1 83 ? 0.622 5.240 -11.249 1.00 91.00 83 CYS A C 1
ATOM 657 O O . CYS A 1 83 ? 0.341 6.342 -11.734 1.00 91.00 83 CYS A O 1
ATOM 659 N N . VAL A 1 84 ? -0.121 4.623 -10.337 1.00 90.00 84 VAL A N 1
ATOM 660 C CA . VAL A 1 84 ? -1.171 5.258 -9.534 1.00 90.00 84 VAL A CA 1
ATOM 661 C C . VAL A 1 84 ? -0.760 5.180 -8.074 1.00 90.00 84 VAL A C 1
ATOM 663 O O . VAL A 1 84 ? -0.292 4.131 -7.629 1.00 90.00 84 VAL A O 1
ATOM 666 N N . ILE A 1 85 ? -0.938 6.288 -7.357 1.00 88.81 85 ILE A N 1
ATOM 667 C CA . ILE A 1 85 ? -0.787 6.407 -5.903 1.00 88.81 85 ILE A CA 1
ATOM 668 C C . ILE A 1 85 ? -2.065 7.017 -5.325 1.00 88.81 85 ILE A C 1
ATOM 670 O O . ILE A 1 85 ? -2.559 8.014 -5.913 1.00 88.81 85 ILE A O 1
#

InterPro domains:
  IPR003609 PAN/Apple domain [PF08276] (28-85)
  IPR003609 PAN/Apple domain [PS50948] (21-85)

Radius of gyration: 15.12 Å; chains: 1; bounding box: 33×22×41 Å

Secondary structure (DSSP, 8-state):
-TTEEES-HHHHHTT--TT-EEESS---TT--PPP--SPPPP------EE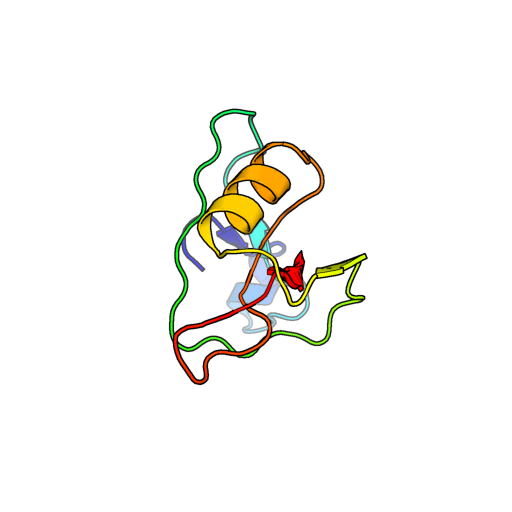TT--HHHHHHHHHH-TT----B-SB-STT-B-EE-

pLDDT: mean 86.49, std 9.34, range [60.75, 97.69]

Organism: Arachis hypogaea (NCBI:txid3818)

Sequence (85 aa):
MQGFRPKNQEAWNLRDESDGCVRNTGLSSTNKFLHLEYMKLQETSIVFMNKSMTFDECGSLCKRNCSCTAYENIDIRNGRSGCVI